Protein AF-I0TCR6-F1 (afdb_monomer)

Nearest PDB structures (foldseek):
  3dtd-assembly1_G-2  TM=4.014E-01  e=2.411E-02  Bartonella henselae
  3dtd-assembly1_F-1  TM=3.839E-01  e=2.045E-02  Bartonella henselae
  3dtd-assembly1_C-2  TM=3.937E-01  e=4.409E-02  Bartonella henselae
  1wid-assembly1_A  TM=3.966E-01  e=4.419E-01  Arabidopsis thaliana
  4ldy-assembly1_B  TM=2.791E-01  e=1.399E+00  Arabidopsis thaliana

Foldseek 3Di:
DDWDKDADPPPGIKIKAFAPDPWFFDDAQPDQPFWKFKDDPHDGQDIWHWHQDPPPRRRMIITPCVVVVLVSQLVDQKMWIWTATPPPGIDIDIDGHPDRDDDDD

Secondary structure (DSSP, 8-state):
-EEEEEEEGGGEEEEEEE--TT--B-S-TT-TT-EEEEEETTEEEEEEEEEEPSSS-TTEEEESSHHHHHHHHHT-SEEEEEEEETTTEEEEEEEE-SS------

Solvent-accessible surface area (backbone atoms only — not comparable to full-atom values): 6019 Å² total; per-residue (Å²): 106,50,78,49,75,47,77,45,83,95,81,43,63,46,31,35,40,34,52,48,96,87,42,28,55,40,78,52,84,85,48,86,81,32,51,36,40,33,29,42,97,88,41,81,76,44,76,45,48,41,35,58,39,87,65,101,50,37,30,28,30,35,40,74,59,25,61,66,49,51,57,54,55,35,75,43,46,52,39,34,40,37,38,50,27,66,82,76,40,75,44,75,45,80,46,74,44,96,58,53,60,79,70,84,128

pLDDT: mean 83.06, std 12.95, range [38.84, 96.75]

Radius of gyration: 13.38 Å; Cα contacts (8 Å, |Δi|>4): 211; chains: 1; bounding box: 35×28×34 Å

Structure (mmCIF, N/CA/C/O backbone):
data_AF-I0TCR6-F1
#
_entry.id   AF-I0TCR6-F1
#
loop_
_atom_site.group_PDB
_atom_site.id
_atom_site.type_symbol
_atom_site.label_atom_id
_atom_site.label_alt_id
_atom_site.label_comp_id
_atom_site.label_asym_id
_atom_site.label_entity_id
_atom_site.label_seq_id
_atom_site.pdbx_PDB_ins_code
_atom_site.Cartn_x
_atom_site.Cartn_y
_atom_site.Cartn_z
_atom_site.occupancy
_atom_site.B_iso_or_equiv
_atom_site.auth_seq_id
_atom_site.auth_comp_id
_atom_site.auth_asym_id
_atom_site.auth_atom_id
_atom_site.pdbx_PDB_model_num
ATOM 1 N N . MET A 1 1 ? -2.778 9.860 0.853 1.00 85.69 1 MET A N 1
ATOM 2 C CA . MET A 1 1 ? -2.816 8.679 -0.042 1.00 85.69 1 MET A CA 1
ATOM 3 C C . MET A 1 1 ? -4.262 8.292 -0.332 1.00 85.69 1 MET A C 1
ATOM 5 O O . MET A 1 1 ? -5.094 8.367 0.563 1.00 85.69 1 MET A O 1
ATOM 9 N N . PHE A 1 2 ? -4.544 7.843 -1.555 1.00 89.25 2 PHE A N 1
ATOM 10 C CA . PHE A 1 2 ? -5.814 7.244 -1.965 1.00 89.25 2 PHE A CA 1
ATOM 11 C C . PHE A 1 2 ? -5.619 5.780 -2.363 1.00 89.25 2 PHE A C 1
ATOM 13 O O . PHE A 1 2 ? -4.573 5.406 -2.889 1.00 89.25 2 PHE A O 1
ATOM 20 N N . ILE A 1 3 ? -6.652 4.960 -2.163 1.00 87.81 3 ILE A N 1
ATOM 21 C CA . ILE A 1 3 ? -6.684 3.569 -2.628 1.00 87.81 3 ILE A CA 1
ATOM 22 C C . ILE A 1 3 ? -7.843 3.435 -3.609 1.00 87.81 3 ILE A C 1
ATOM 24 O O . ILE A 1 3 ? -9.004 3.634 -3.252 1.00 87.81 3 ILE A O 1
ATOM 28 N N . ARG A 1 4 ? -7.528 3.101 -4.859 1.00 88.62 4 ARG A N 1
ATOM 29 C CA . ARG A 1 4 ? -8.505 2.816 -5.908 1.00 88.62 4 ARG A CA 1
ATOM 30 C C . ARG A 1 4 ? -8.589 1.314 -6.117 1.00 88.62 4 ARG A C 1
ATOM 32 O O . ARG A 1 4 ? -7.602 0.667 -6.453 1.00 88.62 4 ARG A O 1
ATOM 39 N N . VAL A 1 5 ? -9.787 0.766 -5.952 1.00 85.44 5 VAL A N 1
ATOM 40 C CA . VAL A 1 5 ? -10.077 -0.648 -6.204 1.00 85.44 5 VAL A CA 1
ATOM 41 C C . VAL A 1 5 ? -11.025 -0.738 -7.388 1.00 85.44 5 VAL A C 1
ATOM 43 O O . VAL A 1 5 ? -12.084 -0.110 -7.376 1.00 85.44 5 VAL A O 1
ATOM 46 N N . ARG A 1 6 ? -10.674 -1.529 -8.404 1.00 84.75 6 ARG A N 1
ATOM 47 C CA . ARG A 1 6 ? -11.551 -1.783 -9.554 1.00 84.75 6 ARG A CA 1
ATOM 48 C C . ARG A 1 6 ? -11.648 -3.268 -9.870 1.00 84.75 6 ARG A C 1
ATOM 50 O O . ARG A 1 6 ? -10.704 -4.029 -9.679 1.00 84.75 6 ARG A O 1
ATOM 57 N N . LYS A 1 7 ? -12.805 -3.678 -10.386 1.00 81.94 7 LYS A N 1
ATOM 58 C CA . LYS A 1 7 ? -13.001 -5.018 -10.944 1.00 81.94 7 LYS A CA 1
ATOM 59 C C . LYS A 1 7 ? -12.545 -5.012 -12.401 1.00 81.94 7 LYS A C 1
ATOM 61 O O . LYS A 1 7 ? -13.001 -4.173 -13.175 1.00 81.94 7 LYS A O 1
ATOM 66 N N . VAL A 1 8 ? -11.678 -5.945 -12.778 1.00 79.88 8 VAL A N 1
ATOM 67 C CA . VAL A 1 8 ? -11.123 -6.040 -14.133 1.00 79.88 8 VAL A CA 1
ATOM 68 C C . VAL A 1 8 ? -11.721 -7.260 -14.829 1.00 79.88 8 VAL A C 1
ATOM 70 O O . VAL A 1 8 ? -11.154 -8.348 -14.816 1.00 79.88 8 VAL A O 1
ATOM 73 N N . GLY A 1 9 ? -12.910 -7.093 -15.418 1.00 73.69 9 GLY A N 1
ATOM 74 C CA . GLY A 1 9 ? -13.572 -8.114 -16.245 1.00 73.69 9 GLY A CA 1
ATOM 75 C C . GLY A 1 9 ? -13.596 -9.522 -15.624 1.00 73.69 9 GLY A C 1
ATOM 76 O O . GLY A 1 9 ? -13.938 -9.689 -14.452 1.00 73.69 9 GLY A O 1
ATOM 77 N N . ARG A 1 10 ? -13.226 -10.537 -16.422 1.00 65.38 10 ARG A N 1
ATOM 78 C CA . ARG A 1 10 ? -13.028 -11.932 -15.971 1.00 65.38 10 ARG A CA 1
ATOM 79 C C . ARG A 1 10 ? -11.689 -12.160 -15.246 1.00 65.38 10 ARG A C 1
ATOM 81 O O . ARG A 1 10 ? -11.490 -13.236 -14.700 1.00 65.38 10 ARG A O 1
ATOM 88 N N . LEU A 1 11 ? -10.787 -11.175 -15.257 1.00 62.47 11 LEU A N 1
ATOM 89 C CA . LEU A 1 11 ? -9.402 -11.274 -14.775 1.00 62.47 11 LEU A CA 1
ATOM 90 C C . LEU A 1 11 ? -9.254 -10.986 -13.270 1.00 62.47 11 LEU A C 1
ATOM 92 O O . LEU A 1 11 ? -8.195 -11.243 -12.709 1.00 62.47 11 LEU A O 1
ATOM 96 N N . GLY A 1 12 ? -10.306 -10.497 -12.603 1.00 82.38 12 GLY A N 1
ATOM 97 C CA . GLY A 1 12 ? -10.369 -10.407 -11.142 1.00 82.38 12 GLY A CA 1
ATOM 98 C C . GLY A 1 12 ? -10.480 -8.980 -10.605 1.00 82.38 12 GLY A C 1
ATOM 99 O O . GLY A 1 12 ? -11.314 -8.191 -11.057 1.00 82.38 12 GLY A O 1
ATOM 100 N N . LEU A 1 13 ? -9.686 -8.679 -9.579 1.00 88.56 13 LEU A N 1
ATOM 101 C CA . LEU A 1 13 ? -9.680 -7.419 -8.836 1.00 88.56 13 LEU A CA 1
ATOM 102 C C . LEU A 1 13 ? -8.304 -6.766 -8.980 1.00 88.56 13 LEU A C 1
ATOM 104 O O . LEU A 1 13 ? -7.298 -7.461 -8.985 1.00 88.56 13 LEU A O 1
ATOM 108 N N . GLU A 1 14 ? -8.263 -5.444 -9.086 1.00 90.25 1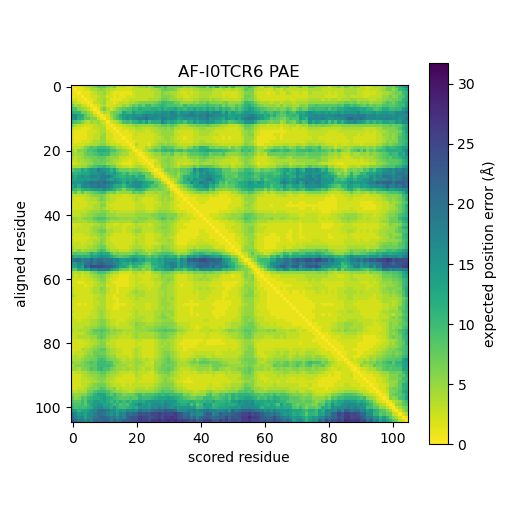4 GLU A N 1
ATOM 109 C CA . GLU A 1 14 ? -7.033 -4.653 -9.082 1.00 90.25 14 GLU A CA 1
ATOM 110 C C . GLU A 1 14 ? -7.124 -3.606 -7.969 1.00 90.25 14 GLU A C 1
ATOM 112 O O . GLU A 1 14 ? -8.165 -2.963 -7.796 1.00 90.25 14 GLU A O 1
ATOM 117 N N . ALA A 1 15 ? -6.041 -3.454 -7.208 1.00 91.81 15 ALA A N 1
ATOM 118 C CA . ALA A 1 15 ? -5.911 -2.450 -6.161 1.00 91.81 15 ALA A CA 1
ATOM 119 C C . ALA A 1 15 ? -4.689 -1.577 -6.459 1.00 91.81 15 ALA A C 1
ATOM 121 O O . ALA A 1 15 ? -3.555 -2.061 -6.493 1.00 91.81 15 ALA A O 1
ATOM 122 N N . CYS A 1 16 ? -4.948 -0.294 -6.686 1.00 91.25 16 CYS A N 1
ATOM 123 C CA . CYS A 1 16 ? -3.957 0.727 -6.977 1.00 91.25 16 CYS A CA 1
ATOM 124 C C . CYS A 1 16 ? -3.908 1.721 -5.813 1.00 91.25 16 CYS A C 1
ATOM 126 O O . CYS A 1 16 ? -4.934 2.272 -5.409 1.00 91.25 16 CYS A O 1
ATOM 128 N N . MET A 1 17 ? -2.722 1.940 -5.267 1.00 91.94 17 MET A N 1
ATOM 129 C CA . MET A 1 17 ? -2.442 2.984 -4.289 1.00 91.94 17 MET A CA 1
ATOM 130 C C . MET A 1 17 ? -1.891 4.197 -5.026 1.00 91.94 17 MET A C 1
ATOM 132 O O . MET A 1 17 ? -1.098 4.039 -5.949 1.00 91.94 17 MET A O 1
ATOM 136 N N . ILE A 1 18 ? -2.316 5.391 -4.625 1.00 90.81 18 ILE A N 1
ATOM 137 C CA . ILE A 1 18 ? -1.879 6.661 -5.207 1.00 90.81 18 ILE A CA 1
ATOM 138 C C . ILE A 1 18 ? -1.463 7.574 -4.056 1.00 90.81 18 ILE A C 1
ATOM 140 O O . ILE A 1 18 ? -2.292 7.937 -3.211 1.00 90.81 18 ILE A O 1
ATOM 144 N N . LEU A 1 19 ? -0.181 7.910 -3.982 1.00 88.81 19 LEU A N 1
ATOM 145 C CA . LEU A 1 19 ? 0.339 8.875 -3.022 1.00 88.81 19 LEU A CA 1
ATOM 146 C C . LEU A 1 19 ? -0.189 10.277 -3.347 1.00 88.81 19 LEU A C 1
ATOM 148 O O . LEU A 1 19 ? -0.569 10.581 -4.473 1.00 88.81 19 LEU A O 1
ATOM 152 N N . GLY A 1 20 ? -0.302 11.103 -2.311 1.00 80.88 20 GLY A N 1
ATOM 153 C CA . GLY A 1 20 ? -0.637 12.519 -2.461 1.00 80.88 20 GLY A CA 1
ATOM 154 C C . GLY A 1 20 ? 0.624 13.375 -2.431 1.00 80.88 20 GLY A C 1
ATOM 155 O O . GLY A 1 20 ? 1.723 12.855 -2.254 1.00 80.88 20 GLY A O 1
ATOM 156 N N . ASP A 1 21 ? 0.441 14.689 -2.542 1.00 76.38 21 ASP A N 1
ATOM 157 C CA . ASP A 1 21 ? 1.428 15.680 -2.088 1.00 76.38 21 ASP A CA 1
ATOM 158 C C . ASP A 1 21 ? 2.786 15.650 -2.818 1.00 76.38 21 ASP A C 1
ATOM 160 O O . ASP A 1 21 ? 3.791 16.126 -2.304 1.00 76.38 21 ASP A O 1
ATOM 164 N N . GLY A 1 22 ? 2.815 15.120 -4.047 1.00 82.62 22 GLY A N 1
ATOM 165 C CA . GLY A 1 22 ? 4.027 15.038 -4.872 1.00 82.62 22 GLY A CA 1
ATOM 166 C C . GLY A 1 22 ? 4.966 13.881 -4.511 1.00 82.62 22 GLY A C 1
ATOM 167 O O . GLY A 1 22 ? 6.026 13.752 -5.124 1.00 82.62 22 GLY A O 1
ATOM 168 N N . GLU A 1 23 ? 4.572 13.034 -3.557 1.00 87.12 23 GLU A N 1
ATOM 169 C CA . GLU A 1 23 ? 5.336 11.859 -3.146 1.00 87.12 23 GLU A CA 1
ATOM 170 C C . GLU A 1 23 ? 5.320 10.759 -4.209 1.00 87.12 23 GLU A C 1
ATOM 172 O O . GLU A 1 23 ? 4.372 10.589 -4.978 1.00 87.12 23 GLU A O 1
ATOM 177 N N . GLN A 1 24 ? 6.391 9.972 -4.214 1.00 87.56 24 GLN A N 1
ATOM 178 C CA . GLN A 1 24 ? 6.615 8.893 -5.168 1.00 87.56 24 GLN A CA 1
ATOM 179 C C . GLN A 1 24 ? 6.982 7.627 -4.407 1.00 87.56 24 GLN A C 1
ATOM 181 O O . GLN A 1 24 ? 7.809 7.679 -3.495 1.00 87.56 24 GLN A O 1
ATOM 186 N N . PHE A 1 25 ? 6.388 6.491 -4.773 1.00 86.19 25 PHE A N 1
ATOM 187 C CA . PHE A 1 25 ? 6.759 5.204 -4.197 1.00 86.19 25 PHE A CA 1
ATOM 188 C C . PHE A 1 25 ? 8.238 4.931 -4.467 1.00 86.19 25 PHE A C 1
ATOM 190 O O . PHE A 1 25 ? 8.715 5.069 -5.596 1.00 86.19 25 PHE A O 1
ATOM 197 N N . ALA A 1 26 ? 8.963 4.551 -3.417 1.00 78.12 26 ALA A N 1
ATOM 198 C CA . ALA A 1 26 ? 10.333 4.096 -3.560 1.00 78.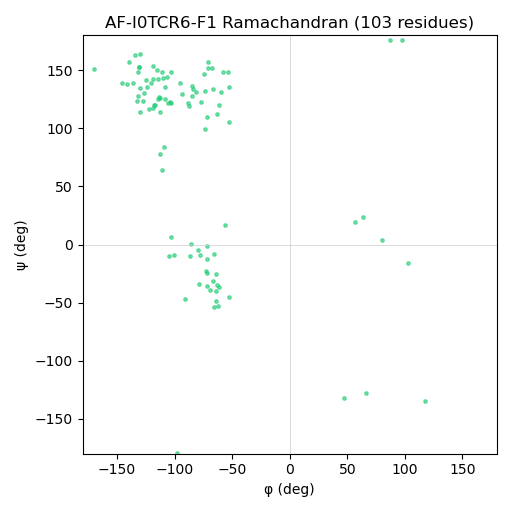12 26 ALA A CA 1
ATOM 199 C C . ALA A 1 26 ? 10.373 2.717 -4.230 1.00 78.12 26 ALA A C 1
ATOM 201 O O . ALA A 1 26 ? 9.425 1.936 -4.160 1.00 78.12 26 ALA A O 1
ATOM 202 N N . GLY A 1 27 ? 11.516 2.412 -4.838 1.00 72.69 27 GLY A N 1
ATOM 203 C CA . GLY A 1 27 ? 11.772 1.117 -5.451 1.00 72.69 27 GLY A CA 1
ATOM 204 C C . GLY A 1 27 ? 11.531 1.092 -6.954 1.00 72.69 27 GLY A C 1
ATOM 205 O O . GLY A 1 27 ? 11.140 2.072 -7.585 1.00 72.69 27 GLY A O 1
ATOM 206 N N . ASN A 1 28 ? 11.840 -0.049 -7.559 1.00 67.88 28 ASN A N 1
ATOM 207 C CA . ASN A 1 28 ? 11.727 -0.249 -8.998 1.00 67.88 28 ASN A CA 1
ATOM 208 C C . ASN A 1 28 ? 10.951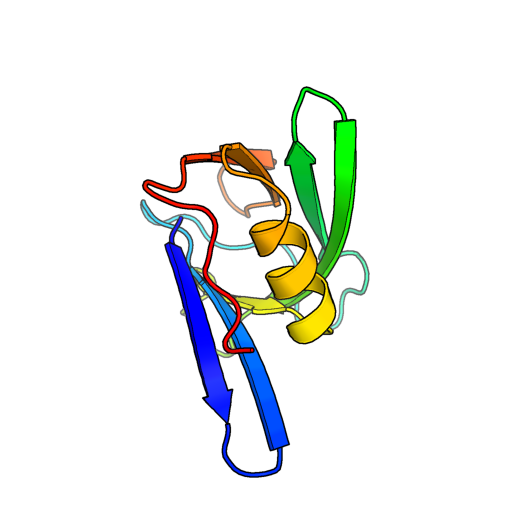 -1.536 -9.295 1.00 67.88 28 ASN A C 1
ATOM 210 O O . ASN A 1 28 ? 10.773 -2.388 -8.429 1.00 67.88 28 ASN A O 1
ATOM 214 N N . SER A 1 29 ? 10.482 -1.693 -10.531 1.00 62.78 29 SER A N 1
ATOM 215 C CA . SER A 1 29 ? 9.633 -2.823 -10.936 1.00 62.78 29 SER A CA 1
ATOM 216 C C . SER A 1 29 ? 10.321 -4.198 -10.884 1.00 62.78 29 SER A C 1
ATOM 218 O O . SER A 1 29 ? 9.641 -5.211 -11.058 1.00 62.78 29 SER A O 1
ATOM 220 N N . PHE A 1 30 ? 11.637 -4.234 -10.657 1.00 60.59 30 PHE A N 1
ATOM 221 C CA . PHE A 1 30 ? 12.471 -5.434 -10.566 1.00 60.59 30 PHE A CA 1
ATOM 222 C C . PHE A 1 30 ? 12.859 -5.777 -9.120 1.00 60.59 30 PHE A C 1
ATOM 224 O O . PHE A 1 30 ? 13.380 -6.862 -8.877 1.00 60.59 30 PHE A O 1
ATOM 231 N N . ASP A 1 31 ? 12.584 -4.884 -8.167 1.00 63.00 31 ASP A N 1
ATOM 232 C CA . ASP A 1 31 ? 12.900 -5.062 -6.756 1.00 63.00 31 ASP A CA 1
ATOM 233 C C . ASP A 1 31 ? 11.749 -5.773 -6.024 1.00 63.00 31 ASP A C 1
ATOM 235 O O . ASP A 1 31 ? 10.603 -5.313 -6.007 1.00 63.00 31 ASP A O 1
ATOM 239 N N . SER A 1 32 ? 12.048 -6.922 -5.416 1.00 61.72 32 SER A N 1
ATOM 240 C CA . SER A 1 32 ? 11.102 -7.694 -4.602 1.00 61.72 32 SER A CA 1
ATOM 241 C C . SER A 1 32 ? 10.924 -7.142 -3.184 1.00 61.72 32 SER A C 1
ATOM 243 O O . SER A 1 32 ? 10.103 -7.664 -2.431 1.00 61.72 32 SER A O 1
ATOM 245 N N . SER A 1 33 ? 11.684 -6.114 -2.800 1.00 71.06 33 SER A N 1
ATOM 246 C CA . SER A 1 33 ? 11.594 -5.469 -1.488 1.00 71.06 33 SER A CA 1
ATOM 247 C C . SER A 1 33 ? 10.521 -4.375 -1.406 1.00 71.06 33 SER A C 1
ATOM 249 O O . SER A 1 33 ? 10.298 -3.818 -0.334 1.00 71.06 33 SER A O 1
ATOM 251 N N . ASN A 1 34 ? 9.785 -4.122 -2.493 1.00 85.62 34 ASN A N 1
ATOM 252 C CA . ASN A 1 34 ? 8.668 -3.180 -2.498 1.00 85.62 34 ASN A CA 1
ATOM 253 C C . ASN A 1 34 ? 7.463 -3.768 -1.762 1.00 85.62 34 ASN A C 1
ATOM 255 O O . ASN A 1 34 ? 6.695 -4.552 -2.332 1.00 85.62 34 ASN A O 1
ATOM 259 N N . TYR A 1 35 ? 7.265 -3.373 -0.508 1.00 90.62 35 TYR A N 1
ATOM 260 C CA . TYR A 1 35 ? 6.075 -3.724 0.255 1.00 90.62 35 TYR A CA 1
ATOM 261 C C . TYR A 1 35 ? 5.450 -2.509 0.928 1.00 90.62 35 TYR A C 1
ATOM 263 O O . TYR A 1 35 ? 6.119 -1.539 1.275 1.00 90.62 35 TYR A O 1
ATOM 271 N N . VAL A 1 36 ? 4.143 -2.599 1.138 1.00 92.62 36 VAL A N 1
ATOM 272 C CA . VAL A 1 36 ? 3.425 -1.765 2.097 1.00 92.62 36 VAL A CA 1
ATOM 273 C C . VAL A 1 36 ? 3.054 -2.606 3.302 1.00 92.62 36 VAL A C 1
ATOM 275 O O . VAL A 1 36 ? 2.743 -3.798 3.172 1.00 92.62 36 VAL A O 1
ATOM 278 N N . ARG A 1 37 ? 3.087 -1.986 4.477 1.00 95.94 37 ARG A N 1
ATOM 279 C CA . ARG A 1 37 ? 2.643 -2.610 5.724 1.00 95.94 37 ARG A CA 1
ATOM 280 C C . ARG A 1 37 ? 1.337 -1.974 6.154 1.00 95.94 37 ARG A C 1
ATOM 282 O O . ARG A 1 37 ? 1.180 -0.758 6.096 1.00 95.94 37 ARG A O 1
ATOM 289 N N . VAL A 1 38 ? 0.393 -2.804 6.559 1.00 96.19 38 VAL A N 1
ATOM 290 C CA . VAL A 1 38 ? -0.903 -2.387 7.077 1.00 96.19 38 VAL A CA 1
ATOM 291 C C . VAL A 1 38 ? -0.893 -2.656 8.567 1.00 96.19 38 VAL A C 1
ATOM 293 O O . VAL A 1 38 ? -0.658 -3.785 8.994 1.00 96.19 38 VAL A O 1
ATOM 296 N N . TYR A 1 39 ? -1.176 -1.622 9.341 1.00 96.62 39 TYR A N 1
ATOM 297 C CA . TYR A 1 39 ? -1.288 -1.688 10.784 1.00 96.62 39 TYR A CA 1
ATOM 298 C C . TYR A 1 39 ? -2.719 -1.406 11.215 1.00 96.62 39 TYR A C 1
ATOM 300 O O . TYR A 1 39 ? -3.382 -0.522 10.667 1.00 96.62 39 TYR A O 1
ATOM 308 N N . ALA A 1 40 ? -3.183 -2.114 12.234 1.00 93.75 40 ALA A N 1
ATOM 309 C CA . ALA A 1 40 ? -4.434 -1.816 12.913 1.00 93.75 40 ALA A CA 1
ATOM 310 C C . ALA A 1 40 ? -4.243 -2.051 14.409 1.00 93.75 40 ALA A C 1
ATOM 312 O O . ALA A 1 40 ? -3.598 -3.013 14.806 1.00 93.75 40 ALA A O 1
ATOM 313 N N . GLN A 1 41 ? -4.780 -1.154 15.240 1.00 91.19 41 GLN A N 1
ATOM 314 C CA . GLN A 1 41 ? -4.711 -1.261 16.708 1.00 91.19 41 GLN A CA 1
ATOM 315 C C . GLN A 1 41 ? -3.281 -1.361 17.289 1.00 91.19 41 GLN A C 1
ATOM 317 O O . GLN A 1 41 ? -3.116 -1.743 18.438 1.00 91.19 41 GLN A O 1
ATOM 322 N N . GLY A 1 42 ? -2.258 -0.955 16.527 1.00 91.50 42 GLY A N 1
ATOM 323 C CA . GLY A 1 42 ? -0.849 -0.994 16.938 1.00 91.50 42 GLY A CA 1
ATOM 324 C C . GLY A 1 42 ? -0.045 -2.149 16.336 1.00 91.50 42 GLY A C 1
ATOM 325 O O . GLY A 1 42 ? 1.178 -2.052 16.294 1.00 91.50 42 GLY A O 1
ATOM 326 N N . ASP A 1 43 ? -0.709 -3.165 15.783 1.00 94.94 43 ASP A N 1
ATOM 327 C CA . ASP A 1 43 ? -0.063 -4.367 15.248 1.00 94.94 43 ASP A CA 1
ATOM 328 C C . ASP A 1 43 ? 0.012 -4.357 13.717 1.00 94.94 43 ASP A C 1
ATOM 330 O O . ASP A 1 43 ? -0.877 -3.826 13.046 1.00 94.94 43 ASP A O 1
ATOM 334 N N . GLU A 1 44 ? 1.058 -4.971 13.149 1.00 96.75 44 GLU A N 1
ATOM 335 C CA . GLU A 1 44 ? 1.139 -5.250 11.708 1.00 96.75 44 GLU A CA 1
ATOM 336 C C . GLU A 1 44 ? 0.154 -6.377 11.367 1.00 96.75 44 GLU A C 1
ATOM 338 O O . GLU A 1 44 ? 0.358 -7.535 11.727 1.00 96.75 44 GLU A O 1
ATOM 343 N N . VAL A 1 45 ? -0.923 -6.042 10.659 1.00 95.94 45 VAL A N 1
ATOM 344 C CA . VAL A 1 45 ? -1.993 -6.982 10.281 1.00 95.94 45 VAL A CA 1
ATOM 345 C C . VAL A 1 45 ? -1.872 -7.473 8.841 1.00 95.94 45 VAL A C 1
ATOM 347 O O . VAL A 1 45 ? -2.585 -8.390 8.430 1.00 95.94 45 VAL A O 1
ATOM 350 N N . GLY A 1 46 ? -0.965 -6.884 8.060 1.00 95.81 46 GLY A N 1
ATOM 351 C CA . GLY A 1 46 ? -0.675 -7.358 6.717 1.00 95.81 46 GLY A CA 1
ATOM 352 C C . GLY A 1 46 ? 0.543 -6.702 6.085 1.00 95.81 46 GLY A C 1
ATOM 353 O O . GLY A 1 46 ? 0.858 -5.542 6.341 1.00 95.81 46 GLY A O 1
ATOM 354 N N . ARG A 1 47 ? 1.196 -7.454 5.199 1.00 96.12 47 ARG A N 1
ATOM 355 C CA . ARG A 1 47 ? 2.329 -7.007 4.389 1.00 96.12 47 ARG A CA 1
ATOM 356 C C . ARG A 1 47 ? 2.100 -7.426 2.952 1.00 96.12 47 ARG A C 1
ATOM 358 O O . ARG A 1 47 ? 1.901 -8.608 2.680 1.00 96.12 47 ARG A O 1
ATOM 365 N N . PHE A 1 48 ? 2.124 -6.463 2.039 1.00 94.19 48 PHE A N 1
ATOM 366 C CA . PHE A 1 48 ? 1.737 -6.698 0.652 1.00 94.19 48 PHE A CA 1
ATOM 367 C C . PHE A 1 48 ? 2.775 -6.133 -0.296 1.00 94.19 48 PHE A C 1
ATOM 369 O O . PHE A 1 48 ? 3.129 -4.958 -0.209 1.00 94.19 48 PHE A O 1
ATOM 376 N N . THR A 1 49 ? 3.241 -6.970 -1.219 1.00 92.31 49 THR A N 1
ATOM 377 C CA . THR A 1 49 ? 4.147 -6.535 -2.275 1.00 92.31 49 THR A CA 1
ATOM 378 C C . THR A 1 49 ? 3.402 -5.725 -3.326 1.00 92.31 49 THR A C 1
ATOM 380 O O . THR A 1 49 ? 2.232 -5.987 -3.638 1.00 92.31 49 THR A O 1
ATOM 383 N N . TYR A 1 50 ? 4.087 -4.749 -3.909 1.00 89.31 50 TYR A N 1
ATOM 384 C CA . TYR A 1 50 ? 3.536 -3.932 -4.982 1.00 89.31 50 TYR A CA 1
ATOM 385 C C . TYR A 1 50 ? 4.526 -3.767 -6.132 1.00 89.31 50 TYR A C 1
ATOM 387 O O . TYR A 1 50 ? 5.722 -4.028 -6.009 1.00 89.31 50 TYR A O 1
ATOM 395 N N . LYS A 1 51 ? 4.006 -3.351 -7.284 1.00 87.69 51 LYS A N 1
ATOM 396 C CA . LYS A 1 51 ? 4.797 -2.859 -8.411 1.00 87.69 51 LYS A CA 1
ATOM 397 C C . LYS A 1 51 ? 4.461 -1.384 -8.616 1.00 87.69 51 LYS A C 1
ATOM 399 O O . LYS A 1 51 ? 3.273 -1.083 -8.756 1.00 87.69 51 LYS A O 1
ATOM 404 N N . PRO A 1 52 ? 5.447 -0.473 -8.625 1.00 81.19 52 PRO A N 1
ATOM 405 C CA . PRO A 1 52 ? 5.204 0.913 -9.008 1.00 81.19 52 PRO A CA 1
ATOM 406 C C . PRO A 1 52 ? 4.522 0.990 -10.381 1.00 81.19 52 PRO A C 1
ATOM 408 O O . PRO A 1 52 ? 4.734 0.120 -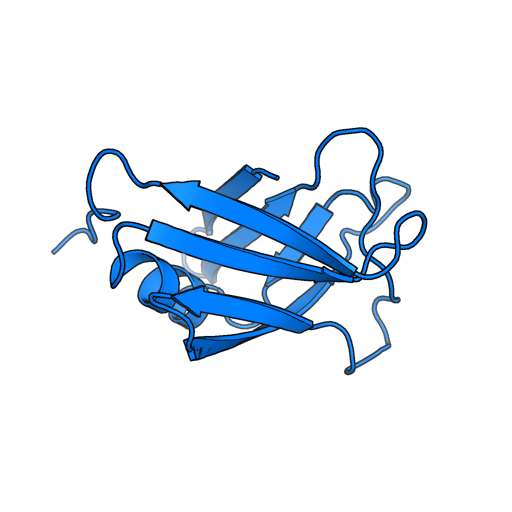11.233 1.00 81.19 52 PRO A O 1
ATOM 411 N N . GLY A 1 53 ? 3.689 2.009 -10.584 1.00 75.25 53 GLY A N 1
ATOM 412 C CA . GLY A 1 53 ? 3.068 2.302 -11.871 1.00 75.25 53 GLY A CA 1
ATOM 413 C C . GLY A 1 53 ? 4.115 2.523 -12.963 1.00 75.25 53 GLY A C 1
ATOM 414 O O . GLY A 1 53 ? 5.228 2.979 -12.703 1.00 75.25 53 GLY A O 1
ATOM 415 N N . VAL A 1 54 ? 3.779 2.154 -14.202 1.00 67.00 54 VAL A N 1
ATOM 416 C CA . VAL A 1 54 ? 4.699 2.293 -15.338 1.00 67.00 54 VAL A CA 1
ATOM 417 C C . VAL A 1 54 ? 4.618 3.721 -15.890 1.00 67.00 54 VAL A 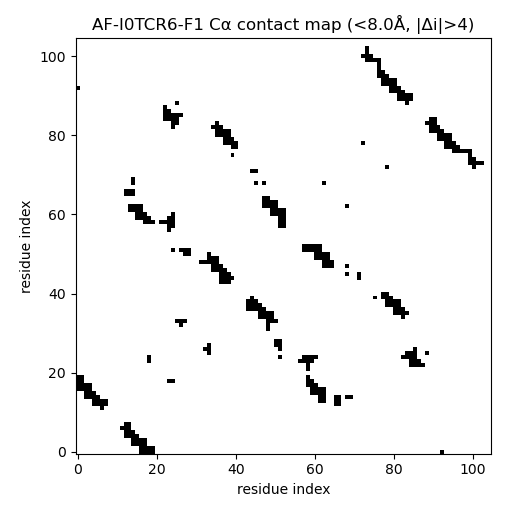C 1
ATOM 419 O O . VAL A 1 54 ? 3.527 4.220 -16.160 1.00 67.00 54 VAL A O 1
ATOM 422 N N . SER A 1 55 ? 5.786 4.326 -16.138 1.00 52.53 55 SER A N 1
ATOM 423 C CA . SER A 1 55 ? 6.036 5.711 -16.597 1.00 52.53 55 SER A CA 1
ATOM 424 C C . SER A 1 55 ? 6.127 6.752 -15.471 1.00 52.53 55 SER A C 1
ATOM 426 O O . SER A 1 55 ? 5.995 6.402 -14.310 1.00 52.53 55 SER A O 1
ATOM 428 N N . LYS A 1 56 ? 6.426 8.015 -15.815 1.00 52.44 56 LYS A N 1
ATOM 429 C CA . LYS A 1 56 ? 6.777 9.182 -14.966 1.00 52.44 56 LYS A CA 1
ATOM 430 C C . LYS A 1 56 ? 5.741 9.572 -13.869 1.00 52.44 56 LYS A C 1
ATOM 432 O O . LYS A 1 56 ? 5.785 10.689 -13.370 1.00 52.44 56 LYS A O 1
ATOM 437 N N . GLN A 1 57 ? 4.819 8.666 -13.536 1.00 55.59 57 GLN A N 1
ATOM 438 C CA . GLN A 1 57 ? 3.802 8.658 -12.479 1.00 55.59 57 GLN A CA 1
ATOM 439 C C . GLN A 1 57 ? 4.161 7.595 -11.424 1.00 55.59 57 GLN A C 1
ATOM 441 O O . GLN A 1 57 ? 3.489 6.577 -11.238 1.00 55.59 57 GLN A O 1
ATOM 446 N N . THR A 1 58 ? 5.286 7.818 -10.756 1.00 64.56 58 THR A N 1
ATOM 447 C CA . THR A 1 58 ? 5.771 7.034 -9.608 1.00 64.56 58 THR A CA 1
ATOM 448 C C . THR A 1 58 ? 4.951 7.284 -8.338 1.00 64.56 58 THR A C 1
ATOM 450 O O . THR A 1 58 ? 5.191 6.655 -7.312 1.00 64.56 58 THR A O 1
ATOM 453 N N . ASP A 1 59 ? 3.952 8.164 -8.391 1.00 85.44 59 ASP A N 1
ATOM 454 C CA . ASP A 1 59 ? 2.968 8.379 -7.332 1.00 85.44 59 ASP A CA 1
ATOM 455 C C . ASP A 1 59 ? 1.965 7.219 -7.217 1.00 85.44 59 ASP A C 1
ATOM 457 O O . ASP A 1 59 ? 1.252 7.128 -6.221 1.00 85.44 59 ASP A O 1
ATOM 461 N N . SER A 1 60 ? 1.916 6.301 -8.191 1.00 88.88 60 SER A N 1
ATOM 462 C CA . SER A 1 60 ? 1.019 5.141 -8.179 1.00 88.88 60 SER A CA 1
ATOM 463 C C . SER A 1 60 ? 1.743 3.802 -7.997 1.00 88.88 60 SER A 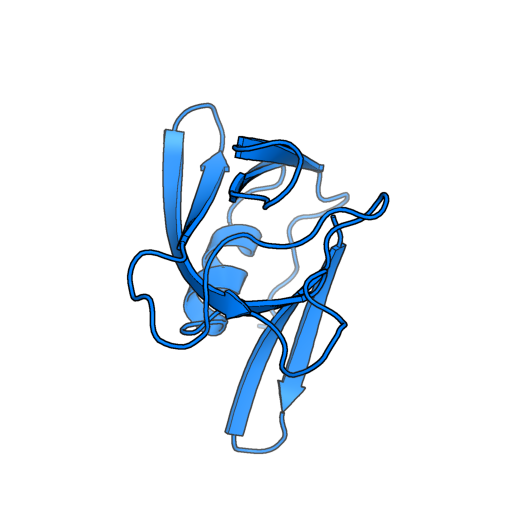C 1
ATOM 465 O O . SER A 1 60 ? 2.871 3.611 -8.449 1.00 88.88 60 SER A O 1
ATOM 467 N N . ALA A 1 61 ? 1.078 2.839 -7.355 1.00 89.75 61 ALA A N 1
ATOM 468 C CA . ALA A 1 61 ? 1.568 1.474 -7.176 1.00 89.75 61 ALA A CA 1
ATOM 469 C C . ALA A 1 61 ? 0.428 0.450 -7.200 1.00 89.75 61 ALA A C 1
ATOM 471 O O . ALA A 1 61 ? -0.628 0.652 -6.603 1.00 89.75 61 ALA A O 1
ATOM 472 N N . PHE A 1 62 ? 0.656 -0.685 -7.854 1.00 90.31 62 PHE A N 1
ATOM 473 C CA . PHE A 1 62 ? -0.300 -1.782 -7.980 1.00 90.31 62 PHE A CA 1
ATOM 474 C C . PHE A 1 62 ? 0.081 -2.930 -7.050 1.00 90.31 62 PHE A C 1
ATOM 476 O O . PHE A 1 62 ? 1.180 -3.480 -7.144 1.00 90.31 62 PHE A O 1
ATOM 483 N N . VAL A 1 63 ? -0.832 -3.311 -6.159 1.00 92.25 63 VAL A N 1
ATOM 484 C CA . VAL A 1 63 ? -0.615 -4.415 -5.215 1.00 92.25 63 VAL A CA 1
ATOM 485 C C . VAL A 1 63 ? -0.696 -5.753 -5.952 1.00 92.25 63 VAL A C 1
ATOM 487 O O . VAL A 1 63 ? -1.638 -5.984 -6.709 1.00 92.25 63 VAL A O 1
ATOM 490 N N . GLN A 1 64 ? 0.272 -6.648 -5.729 1.00 90.31 64 GLN A N 1
ATOM 491 C CA . GLN A 1 64 ? 0.374 -7.909 -6.479 1.00 90.31 64 GLN A CA 1
ATOM 492 C C . GLN A 1 64 ? -0.716 -8.928 -6.115 1.00 90.31 64 GLN A C 1
ATOM 494 O O . GLN A 1 64 ? -1.204 -9.633 -6.994 1.00 90.31 64 GLN A O 1
ATOM 499 N N . ASN A 1 65 ? -1.127 -8.991 -4.842 1.00 91.88 65 ASN A N 1
ATOM 500 C CA . ASN A 1 65 ? -2.282 -9.777 -4.394 1.00 91.88 65 ASN A CA 1
ATOM 501 C C . ASN A 1 65 ? -3.401 -8.840 -3.907 1.00 91.88 65 ASN A C 1
ATOM 503 O O . ASN A 1 65 ? -3.575 -8.630 -2.701 1.00 91.88 65 ASN A O 1
ATOM 507 N N . PRO A 1 66 ? -4.148 -8.233 -4.839 1.00 91.81 66 PRO A N 1
ATOM 508 C CA . PRO A 1 66 ? -5.084 -7.172 -4.506 1.00 91.81 66 PRO A CA 1
ATOM 509 C C . PRO A 1 66 ? -6.328 -7.693 -3.771 1.00 91.81 66 PRO A C 1
ATOM 511 O O . PRO A 1 66 ? -6.934 -6.943 -3.012 1.00 91.81 66 PRO A O 1
ATOM 514 N N . VAL A 1 67 ? -6.691 -8.973 -3.935 1.00 91.38 67 VAL A N 1
ATOM 515 C CA . VAL A 1 67 ? -7.799 -9.599 -3.191 1.00 91.38 67 VAL A CA 1
ATOM 516 C C . VAL A 1 67 ? -7.458 -9.678 -1.705 1.00 91.38 67 VAL A C 1
ATOM 518 O O . VAL A 1 67 ? -8.188 -9.123 -0.888 1.00 91.38 67 VAL A O 1
ATOM 521 N N . ALA A 1 68 ? -6.310 -10.273 -1.359 1.00 93.19 68 ALA A N 1
ATOM 522 C CA . ALA A 1 68 ? -5.876 -10.381 0.034 1.00 93.19 68 ALA A CA 1
ATOM 523 C C . ALA A 1 68 ? -5.672 -9.003 0.684 1.00 93.19 68 ALA A C 1
ATOM 525 O O . ALA A 1 68 ? -6.013 -8.811 1.850 1.00 93.19 68 ALA A O 1
ATOM 526 N N . PHE A 1 69 ? -5.162 -8.033 -0.080 1.00 93.75 69 PHE A N 1
ATOM 527 C CA . PHE A 1 69 ? -5.009 -6.657 0.383 1.00 93.75 69 PHE A CA 1
ATOM 528 C C . PHE A 1 69 ? -6.353 -6.014 0.724 1.00 93.75 69 PHE A C 1
ATOM 530 O O . PHE A 1 69 ? -6.541 -5.536 1.840 1.00 93.75 69 PHE A O 1
ATOM 537 N N . VAL A 1 70 ? -7.319 -6.041 -0.196 1.00 90.81 70 VAL A N 1
ATOM 538 C CA . VAL A 1 70 ? -8.641 -5.448 0.047 1.00 90.81 70 VAL A CA 1
ATOM 539 C C . VAL A 1 70 ? -9.372 -6.163 1.180 1.00 90.81 70 VAL A C 1
ATOM 541 O O . VAL A 1 70 ? -9.980 -5.498 2.016 1.00 90.81 70 VAL A O 1
ATOM 544 N N . ASP A 1 71 ? -9.281 -7.488 1.266 1.00 91.00 71 ASP A N 1
ATOM 545 C CA . ASP A 1 71 ? -9.887 -8.239 2.366 1.00 91.00 71 ASP A CA 1
ATOM 546 C C . ASP A 1 71 ? -9.226 -7.933 3.716 1.00 91.00 71 ASP A C 1
ATOM 548 O O . ASP A 1 71 ? -9.913 -7.914 4.735 1.00 91.00 71 ASP A O 1
ATOM 552 N N . CYS A 1 72 ? -7.928 -7.615 3.745 1.00 92.00 72 CYS A N 1
ATOM 553 C CA . CYS A 1 72 ? -7.264 -7.090 4.937 1.00 92.00 72 CYS A CA 1
ATOM 554 C C . CYS A 1 72 ? -7.835 -5.725 5.344 1.00 92.00 72 CYS A C 1
ATOM 556 O O . CYS A 1 72 ? -8.206 -5.541 6.502 1.00 92.00 72 CYS A O 1
ATOM 558 N N . LEU A 1 73 ? -7.969 -4.788 4.398 1.00 90.50 73 LEU A N 1
ATOM 559 C CA . LEU A 1 73 ? -8.512 -3.453 4.679 1.00 90.50 73 LEU A CA 1
ATOM 560 C C . LEU A 1 73 ? -9.970 -3.505 5.159 1.00 90.50 73 LEU A C 1
ATOM 562 O O . LEU A 1 73 ? -10.367 -2.726 6.018 1.00 90.50 73 LEU A O 1
ATOM 566 N N . ARG A 1 74 ? -10.775 -4.443 4.647 1.00 88.44 74 ARG A N 1
ATOM 567 C CA . ARG A 1 74 ? -12.191 -4.611 5.023 1.00 88.44 74 ARG A CA 1
ATOM 568 C C . ARG A 1 74 ? -12.418 -5.006 6.478 1.00 88.44 74 ARG A C 1
ATOM 570 O O . ARG A 1 74 ? -13.498 -4.747 7.004 1.00 88.44 74 ARG A O 1
ATOM 577 N N . LYS A 1 75 ? -11.439 -5.648 7.118 1.00 88.75 75 LYS A N 1
ATOM 578 C CA . LYS A 1 75 ? -11.574 -6.168 8.487 1.00 88.75 75 LYS A CA 1
ATOM 579 C C . LYS A 1 75 ? -11.571 -5.075 9.549 1.00 88.75 75 LYS A C 1
ATOM 581 O O . LYS A 1 75 ? -12.090 -5.303 10.639 1.00 88.75 75 LYS A O 1
ATOM 586 N N . TYR A 1 76 ? -11.002 -3.910 9.251 1.00 89.31 76 TYR A N 1
ATOM 587 C CA . TYR A 1 76 ? -10.772 -2.872 10.248 1.00 89.31 76 TYR A CA 1
ATOM 588 C C . TYR A 1 76 ? -11.404 -1.552 9.825 1.00 89.31 76 TYR A C 1
ATOM 590 O O . TYR A 1 76 ? -11.382 -1.165 8.659 1.00 89.31 76 TYR A O 1
ATOM 598 N N . ARG A 1 77 ? -11.967 -0.845 10.806 1.00 86.94 77 ARG A N 1
ATOM 599 C CA . ARG A 1 77 ? -12.539 0.489 10.599 1.00 86.94 77 ARG A CA 1
ATOM 600 C C . ARG A 1 77 ? -11.469 1.578 10.554 1.00 86.94 77 ARG A C 1
ATOM 602 O O . ARG A 1 77 ? -11.642 2.546 9.833 1.00 86.94 77 ARG A O 1
ATOM 609 N N . SER A 1 78 ? -10.395 1.417 11.319 1.00 89.88 78 SER A N 1
ATOM 610 C CA . SER A 1 78 ? -9.268 2.348 11.368 1.00 89.88 78 SER A CA 1
ATOM 611 C C . SER A 1 78 ? -7.983 1.578 11.104 1.00 89.88 78 SER A C 1
ATOM 613 O O . SER A 1 78 ? -7.769 0.511 11.689 1.00 89.88 78 SER A O 1
ATOM 615 N N . LEU A 1 79 ? -7.172 2.082 10.180 1.00 94.06 79 LEU A N 1
ATOM 616 C CA . LEU A 1 79 ? -5.954 1.444 9.695 1.00 94.06 79 LEU A CA 1
ATOM 617 C C . LEU A 1 79 ? -4.861 2.498 9.520 1.00 94.06 79 LEU A C 1
ATOM 619 O O . LEU A 1 79 ? -5.138 3.668 9.257 1.00 94.06 79 LEU A O 1
ATOM 623 N N . LYS A 1 80 ? -3.608 2.060 9.556 1.00 95.25 80 LYS A N 1
ATOM 624 C CA . LYS A 1 80 ? -2.470 2.826 9.051 1.00 95.25 80 LYS A CA 1
ATOM 625 C C . LYS A 1 80 ? -1.784 2.032 7.956 1.00 95.25 80 LYS A C 1
ATOM 627 O O . LYS A 1 80 ? -1.624 0.823 8.086 1.00 95.25 80 LYS A O 1
ATOM 632 N N . ILE A 1 81 ? -1.376 2.701 6.888 1.00 94.38 81 ILE A N 1
ATOM 633 C CA . ILE A 1 81 ? -0.577 2.087 5.832 1.00 94.38 81 ILE A CA 1
ATOM 634 C C . ILE A 1 81 ? 0.766 2.787 5.781 1.00 94.38 81 ILE A C 1
ATOM 636 O O . ILE A 1 81 ? 0.836 3.994 5.565 1.00 94.38 81 ILE A O 1
ATOM 640 N N . GLU A 1 82 ? 1.813 2.007 5.988 1.00 94.38 82 GLU A N 1
ATOM 641 C CA . GLU A 1 82 ? 3.195 2.429 5.858 1.00 94.38 82 GLU A CA 1
ATOM 642 C C . GLU A 1 82 ? 3.694 2.117 4.447 1.00 94.38 82 GLU A C 1
ATOM 644 O O . GLU A 1 82 ? 3.557 0.987 3.961 1.00 94.38 82 GLU A O 1
ATOM 649 N N . ALA A 1 83 ? 4.282 3.121 3.803 1.00 90.75 83 ALA A N 1
ATOM 650 C CA . ALA A 1 83 ? 4.908 3.006 2.498 1.00 90.75 83 ALA A CA 1
ATOM 651 C C . ALA A 1 83 ? 6.253 3.734 2.488 1.00 90.75 83 ALA A C 1
ATOM 653 O O . ALA A 1 83 ? 6.383 4.843 3.007 1.00 90.75 83 ALA A O 1
ATOM 654 N N . THR A 1 84 ? 7.251 3.123 1.856 1.00 88.56 84 THR A N 1
ATOM 655 C CA . THR A 1 84 ? 8.519 3.795 1.573 1.00 88.56 84 THR A CA 1
ATOM 656 C C . THR A 1 84 ? 8.375 4.649 0.317 1.00 88.56 84 THR A C 1
ATOM 658 O O . THR A 1 84 ? 7.881 4.196 -0.717 1.00 88.56 84 THR A O 1
ATOM 661 N N . THR A 1 85 ? 8.819 5.890 0.423 1.00 87.25 85 THR A N 1
ATOM 662 C CA . THR A 1 85 ? 8.773 6.938 -0.593 1.00 87.25 85 THR A CA 1
ATOM 663 C C . THR A 1 85 ? 10.181 7.392 -0.941 1.00 87.25 85 THR A C 1
ATOM 665 O O . THR A 1 85 ? 11.112 7.242 -0.146 1.00 87.25 85 THR A O 1
ATOM 668 N N . PHE A 1 86 ? 10.353 7.907 -2.155 1.00 82.19 86 PHE A N 1
ATOM 669 C CA . PHE A 1 86 ? 11.662 8.319 -2.652 1.00 82.19 86 PHE A CA 1
ATOM 670 C C . PHE A 1 86 ? 12.194 9.563 -1.926 1.00 82.19 86 PHE A C 1
ATOM 672 O O . PHE A 1 86 ? 13.383 9.655 -1.635 1.00 82.19 86 PHE A O 1
ATOM 679 N N . THR A 1 87 ? 11.309 10.513 -1.632 1.00 82.06 87 THR A N 1
ATOM 680 C CA . THR A 1 87 ? 11.642 11.830 -1.079 1.00 82.06 87 THR A CA 1
ATOM 681 C C . THR A 1 87 ? 11.625 11.857 0.441 1.00 82.06 87 THR A C 1
ATOM 683 O O . THR A 1 87 ? 12.577 12.340 1.051 1.00 82.06 87 THR A O 1
ATOM 686 N N . SER A 1 88 ? 10.580 11.311 1.057 1.00 85.38 88 SER A N 1
ATOM 687 C CA . SER A 1 88 ? 10.341 11.456 2.497 1.00 85.38 88 SER A CA 1
ATOM 688 C C . SER A 1 88 ? 10.708 10.211 3.310 1.00 85.38 88 SER A C 1
ATOM 690 O O . SER A 1 88 ? 10.451 10.147 4.512 1.00 85.38 88 SER A O 1
ATOM 692 N N . GLY A 1 89 ? 11.320 9.202 2.682 1.00 87.50 89 GLY A N 1
ATOM 693 C CA . GLY A 1 89 ? 11.614 7.931 3.336 1.00 87.50 89 GLY A CA 1
ATOM 694 C C . GLY A 1 89 ? 10.322 7.190 3.672 1.00 87.50 89 GLY A C 1
ATOM 695 O O . GLY A 1 89 ? 9.478 6.991 2.804 1.00 87.50 89 GLY A O 1
ATOM 696 N N . THR A 1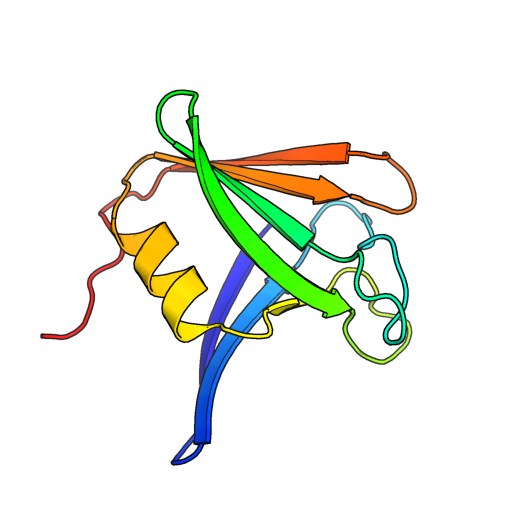 90 ? 10.134 6.759 4.915 1.00 90.19 90 THR A N 1
ATOM 697 C CA . THR A 1 90 ? 8.928 6.015 5.306 1.00 90.19 90 THR A CA 1
ATOM 698 C C . THR A 1 90 ? 7.803 6.957 5.724 1.00 90.19 90 THR A C 1
ATOM 700 O O . THR A 1 90 ? 7.929 7.677 6.713 1.00 90.19 90 THR A O 1
ATOM 703 N N . LEU A 1 91 ? 6.676 6.899 5.012 1.00 92.06 91 LEU A N 1
ATOM 704 C CA . LEU A 1 91 ? 5.459 7.632 5.348 1.00 92.06 91 LEU A CA 1
ATOM 705 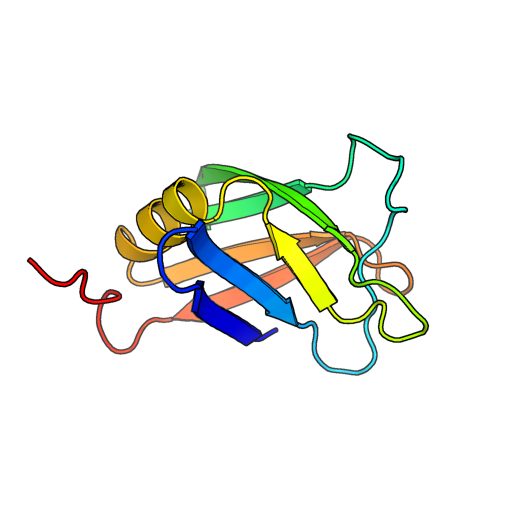C C . LEU A 1 91 ? 4.361 6.690 5.833 1.00 92.06 91 LEU A C 1
ATOM 707 O O . LEU A 1 91 ? 4.185 5.585 5.320 1.00 92.06 91 LEU A O 1
ATOM 711 N N . VAL A 1 92 ? 3.594 7.162 6.815 1.00 93.62 92 VAL A N 1
ATOM 712 C CA . VAL A 1 92 ? 2.461 6.440 7.396 1.00 93.62 92 VA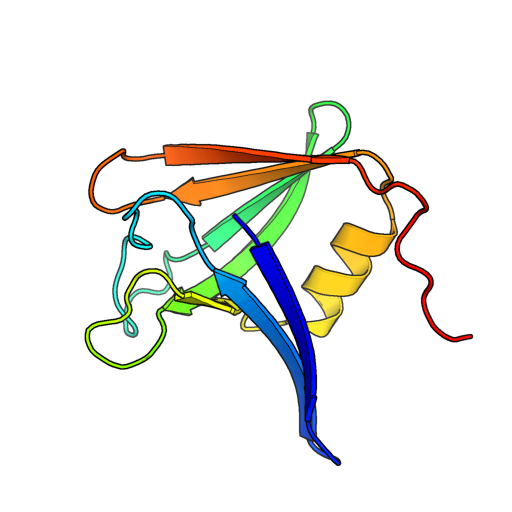L A CA 1
ATOM 713 C C . VAL A 1 92 ? 1.187 7.235 7.150 1.00 93.62 92 VAL A C 1
ATOM 715 O O . VAL A 1 92 ? 1.043 8.366 7.608 1.00 93.62 92 VAL A O 1
ATOM 718 N N . TYR A 1 93 ? 0.244 6.620 6.449 1.00 92.00 93 TYR A N 1
ATOM 719 C CA . TYR A 1 93 ? -1.046 7.209 6.116 1.00 92.00 93 TYR A CA 1
ATOM 720 C C . TYR A 1 93 ? -2.142 6.579 6.970 1.00 92.00 93 TYR A C 1
ATOM 722 O O . TYR A 1 93 ? -2.343 5.365 6.924 1.00 92.00 93 TYR A O 1
ATOM 730 N N . SER A 1 94 ? -2.862 7.399 7.731 1.00 92.44 94 SER A N 1
ATOM 731 C CA . SER A 1 94 ? -4.016 6.960 8.520 1.00 92.44 94 SER A CA 1
ATOM 732 C C . SER A 1 94 ? -5.281 6.947 7.666 1.00 92.44 94 SER A C 1
ATOM 734 O O . SER A 1 94 ? -5.543 7.885 6.913 1.00 92.44 94 SER A O 1
ATOM 736 N N . PHE A 1 95 ? -6.075 5.892 7.809 1.00 89.06 95 PHE A N 1
ATOM 737 C CA . PHE A 1 95 ? -7.363 5.728 7.152 1.00 89.06 95 PHE A CA 1
ATOM 738 C C . PHE A 1 95 ? -8.420 5.403 8.190 1.00 89.06 95 PHE A C 1
ATOM 740 O O . PHE A 1 95 ? -8.329 4.380 8.865 1.00 89.06 95 PHE A O 1
ATOM 747 N N . ASP A 1 96 ? -9.460 6.226 8.233 1.00 86.44 96 ASP A N 1
ATOM 748 C CA . ASP A 1 96 ? -10.667 5.949 8.994 1.00 86.44 96 ASP A CA 1
ATOM 749 C C . ASP A 1 96 ? -11.821 5.730 8.023 1.00 86.44 96 ASP A C 1
ATOM 751 O O . ASP A 1 96 ? -12.237 6.614 7.271 1.00 86.44 96 ASP A O 1
ATOM 755 N N . ALA A 1 97 ? -12.329 4.506 8.011 1.00 74.44 97 ALA A N 1
ATOM 756 C CA . ALA A 1 97 ? -13.478 4.133 7.222 1.00 74.44 97 ALA A CA 1
ATOM 757 C C . ALA A 1 97 ? -14.749 4.650 7.917 1.00 74.44 97 ALA A C 1
ATOM 759 O O . ALA A 1 97 ? -15.039 4.301 9.068 1.00 74.44 97 ALA A O 1
ATOM 760 N N . ILE A 1 98 ? -15.529 5.468 7.200 1.00 73.69 98 ILE A N 1
ATOM 761 C CA . ILE A 1 98 ? -16.837 5.969 7.666 1.00 73.69 98 ILE A CA 1
ATOM 762 C C . ILE A 1 98 ? -17.714 4.777 8.094 1.00 73.69 98 ILE A C 1
ATOM 764 O O . ILE A 1 98 ? -18.250 4.753 9.205 1.00 73.69 98 ILE A O 1
ATOM 768 N N . GLU A 1 99 ? -17.725 3.739 7.255 1.00 63.94 99 GLU A N 1
ATOM 769 C CA . GLU A 1 99 ? -18.187 2.381 7.544 1.00 63.94 99 GLU A CA 1
ATOM 770 C C . GLU A 1 99 ? -17.119 1.383 7.081 1.00 63.94 99 GLU A C 1
ATOM 772 O O . GLU A 1 99 ? -16.393 1.666 6.126 1.00 63.94 99 GLU A O 1
ATOM 777 N N . ALA A 1 100 ? -17.043 0.201 7.705 1.00 62.53 100 ALA A N 1
ATOM 778 C CA . ALA A 1 100 ? -16.186 -0.874 7.202 1.00 62.53 100 ALA A CA 1
ATOM 779 C C . ALA A 1 100 ? -16.497 -1.132 5.719 1.00 62.53 100 ALA A C 1
ATOM 781 O O . ALA A 1 100 ? -17.667 -1.179 5.329 1.00 62.53 100 ALA A O 1
ATOM 782 N N . LEU A 1 101 ? -15.455 -1.278 4.893 1.00 64.38 101 LEU A N 1
ATOM 783 C CA . LEU A 1 101 ? -15.596 -1.505 3.454 1.00 64.38 101 LEU A CA 1
ATOM 784 C C . LEU A 1 101 ? -16.532 -2.707 3.223 1.00 64.38 101 LEU A C 1
ATOM 786 O O . LEU A 1 101 ? -16.156 -3.858 3.440 1.00 64.38 101 LEU A O 1
ATOM 790 N N . LYS A 1 102 ? -17.773 -2.452 2.793 1.00 56.34 102 LYS A N 1
ATOM 791 C CA . LYS A 1 102 ? -18.766 -3.508 2.561 1.00 56.34 102 LYS A CA 1
ATOM 792 C C . LYS A 1 102 ? -18.268 -4.423 1.439 1.00 56.34 102 LYS A C 1
ATOM 794 O O . LYS A 1 102 ? -18.167 -4.018 0.280 1.00 56.34 102 LYS A O 1
ATOM 799 N N . GLY A 1 103 ? -17.940 -5.670 1.772 1.00 53.16 103 GLY A N 1
ATOM 800 C CA . GLY A 1 103 ? -17.864 -6.736 0.777 1.00 53.16 103 GLY A CA 1
ATOM 801 C C . GLY A 1 103 ? -19.271 -6.995 0.244 1.00 53.16 103 GLY A C 1
ATOM 802 O O . GLY A 1 103 ? -20.214 -7.071 1.032 1.00 53.16 103 GLY A O 1
ATOM 803 N N . LYS A 1 104 ? -19.447 -7.103 -1.079 1.00 45.00 104 LYS A N 1
ATOM 804 C CA . LYS A 1 104 ? -20.684 -7.707 -1.593 1.00 45.00 104 LYS A CA 1
ATOM 805 C C . LYS A 1 104 ? -20.721 -9.142 -1.058 1.00 45.00 104 LYS A C 1
ATOM 807 O O . LYS A 1 104 ? -19.765 -9.876 -1.301 1.00 45.00 104 LYS A O 1
ATOM 812 N N . LYS A 1 105 ? -21.762 -9.472 -0.286 1.00 38.84 105 LYS A N 1
ATOM 813 C CA . LYS A 1 105 ? -22.156 -10.866 -0.051 1.00 38.84 105 LYS A CA 1
ATOM 814 C C . LYS A 1 105 ? -22.460 -11.532 -1.389 1.00 38.84 105 LYS A C 1
ATOM 816 O O . LYS A 1 105 ? -22.966 -10.812 -2.283 1.00 38.84 105 LYS A O 1
#

Mean predicted aligned error: 6.13 Å

Sequence (105 aa):
MFIRVRKVGRLGLEACMILGDGEQFAGNSFDSSNYVRVYAQGDEVGRFTYKPGVSKQTDSAFVQNPVAFVDCLRKYRSLKIEATTFTSGTLVYSFDAIEALKGKK